Protein AF-A0A7Y0BR05-F1 (afdb_monomer)

Sequence (65 aa):
MDHDRYGLDGMPISCRGADCDPVTGIAFPKTPTSENGGIPHLRVILALMMIAFVGFFAWQTHMLG

Structure (mmCIF, N/CA/C/O backbone):
data_AF-A0A7Y0BR05-F1
#
_entry.id   AF-A0A7Y0BR05-F1
#
loop_
_atom_site.group_PDB
_atom_site.id
_atom_site.type_symbol
_atom_site.label_atom_id
_atom_site.label_alt_id
_atom_site.label_comp_id
_atom_site.label_asym_id
_atom_site.label_entity_id
_atom_site.label_seq_id
_atom_site.pdbx_PDB_ins_code
_atom_site.Cartn_x
_atom_site.Cartn_y
_atom_site.Cartn_z
_atom_site.occupancy
_atom_site.B_iso_or_equiv
_atom_site.auth_seq_id
_atom_site.au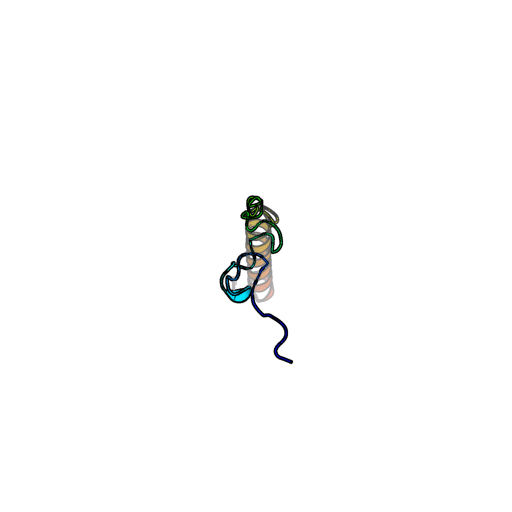th_comp_id
_atom_site.auth_asym_id
_atom_site.auth_atom_id
_atom_site.pdb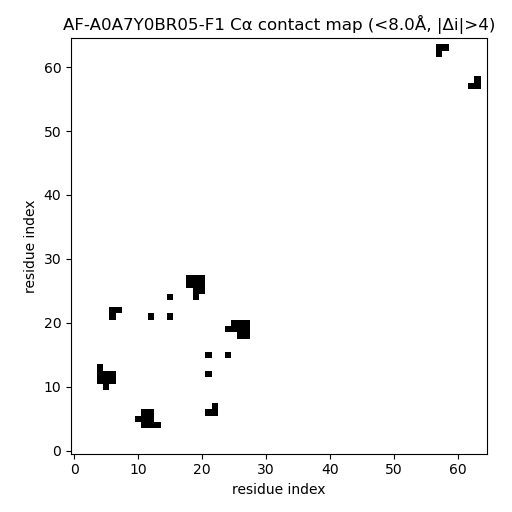x_PDB_model_num
ATOM 1 N N . MET A 1 1 ? -2.702 -9.987 -47.946 1.00 46.03 1 MET A N 1
ATOM 2 C CA . MET A 1 1 ? -1.341 -9.523 -47.632 1.00 46.03 1 MET A CA 1
ATOM 3 C C . MET A 1 1 ? -1.180 -9.689 -46.142 1.00 46.03 1 MET A C 1
ATOM 5 O O . MET A 1 1 ? -1.759 -8.909 -45.396 1.00 46.03 1 MET A O 1
ATOM 9 N N . ASP A 1 2 ? -0.542 -10.776 -45.719 1.00 55.75 2 ASP A N 1
ATOM 10 C CA . ASP A 1 2 ? -0.178 -10.950 -44.318 1.00 55.75 2 ASP A CA 1
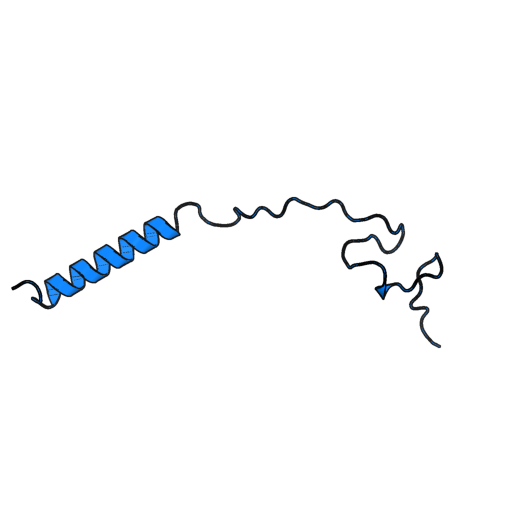ATOM 11 C C . ASP A 1 2 ? 0.812 -9.843 -43.975 1.00 55.75 2 ASP A C 1
ATOM 13 O O . ASP A 1 2 ? 1.890 -9.765 -44.553 1.00 55.75 2 ASP A O 1
ATOM 17 N N . HIS A 1 3 ? 0.389 -8.910 -43.124 1.00 61.69 3 HIS A N 1
ATOM 18 C CA . HIS A 1 3 ? 1.278 -7.883 -42.604 1.00 61.69 3 HIS A CA 1
ATOM 19 C C . HIS A 1 3 ? 2.390 -8.599 -41.852 1.00 61.69 3 HIS A C 1
ATOM 21 O O . HIS A 1 3 ? 2.081 -9.327 -40.907 1.00 61.69 3 HIS A O 1
ATOM 27 N N . ASP A 1 4 ? 3.634 -8.433 -42.301 1.00 60.62 4 ASP A N 1
ATOM 28 C CA . ASP A 1 4 ? 4.804 -9.082 -41.725 1.00 60.62 4 ASP A CA 1
ATOM 29 C C . ASP A 1 4 ? 4.779 -8.920 -40.204 1.00 60.62 4 ASP A C 1
ATOM 31 O O . ASP A 1 4 ? 5.056 -7.860 -39.647 1.00 60.62 4 ASP A O 1
ATOM 35 N N . ARG A 1 5 ? 4.399 -9.997 -39.510 1.00 63.94 5 ARG A N 1
ATOM 36 C CA . ARG A 1 5 ? 4.395 -10.072 -38.041 1.00 63.94 5 ARG A CA 1
ATOM 37 C C . ARG A 1 5 ? 5.804 -10.299 -37.507 1.00 63.94 5 ARG A C 1
ATOM 39 O O . ARG A 1 5 ? 5.967 -10.771 -36.383 1.00 63.94 5 ARG A O 1
ATOM 46 N N . TYR A 1 6 ? 6.802 -10.020 -38.332 1.00 65.06 6 TYR A N 1
ATOM 47 C CA . TYR A 1 6 ? 8.201 -10.300 -38.109 1.00 65.06 6 TYR A CA 1
ATOM 48 C C . TYR A 1 6 ? 8.951 -8.972 -38.049 1.00 65.06 6 TYR A C 1
ATOM 50 O O . TYR A 1 6 ? 8.675 -8.055 -38.821 1.00 65.06 6 TYR A O 1
ATOM 58 N N . GLY A 1 7 ? 9.858 -8.853 -37.084 1.00 65.50 7 GLY A N 1
ATOM 59 C CA . GLY A 1 7 ? 10.748 -7.708 -36.965 1.00 65.50 7 GLY A CA 1
ATOM 60 C C . GLY A 1 7 ? 11.758 -7.663 -38.111 1.00 65.50 7 GLY A C 1
ATOM 61 O O . GLY A 1 7 ? 11.830 -8.564 -38.946 1.00 65.50 7 GLY A O 1
ATOM 62 N N . LEU A 1 8 ? 12.586 -6.617 -38.129 1.00 71.06 8 LEU A N 1
ATOM 63 C CA . LEU A 1 8 ? 13.643 -6.435 -39.133 1.00 71.06 8 LEU A CA 1
ATOM 64 C C . LEU A 1 8 ? 14.670 -7.588 -39.152 1.00 71.06 8 LEU A C 1
ATOM 66 O O . LEU A 1 8 ? 15.349 -7.809 -40.149 1.00 71.06 8 LEU A O 1
ATOM 70 N N . ASP A 1 9 ? 14.764 -8.335 -38.056 1.00 69.62 9 ASP A N 1
ATOM 71 C CA . ASP A 1 9 ? 15.584 -9.532 -37.878 1.00 69.62 9 ASP A CA 1
ATOM 72 C C . ASP A 1 9 ? 14.883 -10.840 -38.291 1.00 69.62 9 ASP A C 1
ATOM 74 O O . ASP A 1 9 ? 15.441 -11.921 -38.114 1.00 69.62 9 ASP A O 1
ATOM 78 N N . GLY A 1 10 ? 13.662 -10.770 -38.830 1.00 71.88 10 GLY A N 1
ATOM 79 C CA . GLY A 1 10 ? 12.886 -11.935 -39.261 1.00 71.88 10 GLY A CA 1
ATOM 80 C C . GLY A 1 10 ? 12.278 -12.751 -38.114 1.00 71.88 10 GLY A C 1
ATOM 81 O O . GLY A 1 10 ? 11.655 -13.782 -38.360 1.00 71.88 10 GLY A O 1
ATOM 82 N N . MET A 1 11 ? 12.424 -12.301 -36.864 1.00 69.62 11 MET A N 1
ATOM 83 C CA . MET A 1 11 ? 11.842 -12.951 -35.686 1.00 69.62 11 MET A CA 1
ATOM 84 C C . MET A 1 11 ? 10.405 -12.469 -35.452 1.00 69.62 11 MET A C 1
ATOM 86 O O . MET A 1 11 ? 10.112 -11.303 -35.717 1.00 69.62 11 MET A O 1
ATOM 90 N N . PRO A 1 12 ? 9.484 -13.308 -34.938 1.00 67.06 12 PRO A N 1
ATOM 91 C CA . PRO A 1 12 ? 8.111 -12.877 -34.689 1.00 67.06 12 PRO A CA 1
ATOM 92 C C . PRO A 1 12 ? 8.090 -11.729 -33.674 1.00 67.06 12 PRO A C 1
ATOM 94 O O . PRO A 1 12 ? 8.663 -11.854 -32.590 1.00 67.06 12 PRO A O 1
ATOM 97 N N . ILE A 1 13 ? 7.379 -10.639 -33.978 1.00 64.44 13 ILE A N 1
ATOM 98 C CA . ILE A 1 13 ? 7.215 -9.488 -33.074 1.00 64.44 13 ILE A CA 1
ATOM 99 C C . ILE A 1 13 ? 6.624 -9.944 -31.731 1.00 64.44 13 ILE A C 1
ATOM 101 O O . ILE A 1 13 ? 7.003 -9.418 -30.692 1.00 64.44 13 ILE A O 1
ATOM 105 N N . SER A 1 14 ? 5.771 -10.978 -31.718 1.00 60.41 14 SER A N 1
ATOM 106 C CA . SER A 1 14 ? 5.183 -11.502 -30.476 1.00 60.41 14 SER A CA 1
ATOM 107 C C . SER A 1 14 ? 6.162 -12.278 -29.585 1.00 60.41 14 SER A C 1
ATOM 109 O O . SER A 1 14 ? 5.809 -12.599 -28.453 1.00 60.41 14 SER A O 1
ATOM 111 N N . CYS A 1 15 ? 7.346 -12.650 -30.086 1.00 57.69 15 CYS A N 1
ATOM 112 C CA . CYS A 1 15 ? 8.352 -13.381 -29.311 1.00 57.69 15 CYS A CA 1
ATOM 113 C C . CYS A 1 15 ? 9.268 -12.449 -28.510 1.00 57.69 15 CYS A C 1
ATOM 115 O O . CYS A 1 15 ? 9.895 -12.899 -27.550 1.00 57.69 15 CYS A O 1
ATOM 117 N N . ARG A 1 16 ? 9.336 -11.159 -28.863 1.00 61.03 16 ARG A N 1
ATOM 118 C CA . ARG A 1 16 ? 9.906 -10.135 -27.984 1.00 61.03 16 ARG A CA 1
ATOM 119 C C . ARG A 1 16 ? 8.831 -9.766 -26.966 1.00 61.03 16 ARG A C 1
ATOM 121 O O . ARG A 1 16 ? 7.742 -9.344 -27.340 1.00 61.03 16 ARG A O 1
ATOM 128 N N . GLY A 1 17 ? 9.108 -9.991 -25.682 1.00 63.84 17 GLY A N 1
ATOM 129 C CA . GLY A 1 17 ? 8.206 -9.577 -24.606 1.00 63.84 17 GLY A CA 1
ATOM 130 C C . GLY A 1 17 ? 7.882 -8.081 -24.699 1.00 63.84 17 GLY A C 1
ATOM 131 O O . GLY A 1 17 ? 8.642 -7.320 -25.296 1.00 63.84 17 GLY A O 1
ATOM 132 N N . ALA A 1 18 ? 6.775 -7.655 -24.082 1.00 66.81 18 ALA A N 1
ATOM 133 C CA . ALA A 1 18 ? 6.342 -6.249 -24.056 1.00 66.81 18 ALA A CA 1
ATOM 134 C C . ALA A 1 18 ? 7.413 -5.277 -23.510 1.00 66.81 18 ALA A C 1
ATOM 136 O O . ALA A 1 18 ? 7.326 -4.072 -23.725 1.00 66.81 18 ALA A O 1
ATOM 137 N N . ASP A 1 19 ? 8.435 -5.819 -22.845 1.00 69.12 19 ASP A N 1
ATOM 138 C CA . ASP A 1 19 ? 9.533 -5.092 -22.224 1.00 69.12 19 ASP A CA 1
ATOM 139 C C . ASP A 1 19 ? 10.757 -4.906 -23.142 1.00 69.12 19 ASP A C 1
ATOM 141 O O . ASP A 1 19 ? 11.833 -4.581 -22.643 1.00 69.12 19 ASP A O 1
ATOM 145 N N . CYS A 1 20 ? 10.644 -5.110 -24.458 1.00 73.75 20 CYS A N 1
ATOM 146 C CA . CYS A 1 20 ? 11.746 -4.888 -25.402 1.00 73.75 20 CYS A CA 1
ATOM 147 C C . CYS A 1 20 ? 11.403 -3.831 -26.456 1.00 73.75 20 CYS A C 1
ATOM 149 O O . CYS A 1 20 ? 10.286 -3.797 -26.972 1.00 73.75 20 CYS A O 1
ATOM 151 N N . ASP A 1 21 ? 12.393 -3.019 -26.834 1.00 74.12 21 ASP A N 1
ATOM 152 C CA . ASP A 1 21 ? 12.265 -2.100 -27.964 1.00 74.12 21 ASP A CA 1
ATOM 153 C C . ASP A 1 21 ? 12.030 -2.897 -29.262 1.00 74.12 21 ASP A C 1
ATOM 155 O O . ASP A 1 21 ? 12.862 -3.739 -29.613 1.00 74.12 21 ASP A O 1
ATOM 159 N N . PRO A 1 22 ? 10.929 -2.662 -30.000 1.00 68.81 22 PRO A N 1
ATOM 160 C CA . PRO A 1 22 ? 10.638 -3.395 -31.229 1.00 68.81 22 PRO A CA 1
ATOM 161 C C . PRO A 1 22 ? 11.648 -3.132 -32.353 1.00 68.81 22 PRO A C 1
ATOM 163 O O . PRO A 1 22 ? 11.749 -3.955 -33.263 1.00 68.81 22 PRO A O 1
ATOM 166 N N . VAL A 1 23 ? 12.385 -2.015 -32.310 1.00 67.44 23 VAL A N 1
ATOM 167 C CA . VAL A 1 23 ? 13.353 -1.653 -33.357 1.00 67.44 23 VAL A CA 1
ATOM 168 C C . VAL A 1 23 ? 14.718 -2.291 -33.100 1.00 67.44 23 VAL A C 1
ATOM 170 O O . VAL A 1 23 ? 15.283 -2.904 -34.002 1.00 67.44 23 VAL A O 1
ATOM 173 N N . THR A 1 24 ? 15.258 -2.170 -31.884 1.00 71.50 24 THR A N 1
ATOM 174 C CA . THR A 1 24 ? 16.608 -2.671 -31.552 1.00 71.50 24 THR A CA 1
ATOM 175 C C . THR A 1 24 ? 16.616 -4.013 -30.827 1.00 71.50 24 THR A C 1
ATOM 177 O O . THR A 1 24 ? 17.648 -4.678 -30.752 1.00 71.50 24 THR A O 1
ATOM 180 N N . GLY A 1 25 ? 15.484 -4.424 -30.263 1.00 72.06 25 GLY A N 1
ATOM 181 C CA . GLY A 1 25 ? 15.368 -5.644 -29.481 1.00 72.06 25 GLY A CA 1
ATOM 182 C C . GLY A 1 25 ? 16.031 -5.616 -28.113 1.00 72.06 25 GLY A C 1
ATOM 183 O O . GLY A 1 25 ? 16.055 -6.656 -27.453 1.00 72.06 25 GLY A O 1
ATOM 184 N N . ILE A 1 26 ? 16.560 -4.467 -27.687 1.00 79.31 26 ILE A N 1
ATOM 185 C CA . ILE A 1 26 ? 17.114 -4.302 -26.347 1.00 79.31 26 ILE A CA 1
ATOM 186 C C . ILE A 1 26 ? 15.979 -4.294 -25.322 1.00 79.31 26 ILE A C 1
ATOM 188 O O . ILE A 1 26 ? 14.910 -3.731 -25.564 1.00 79.31 26 ILE A O 1
ATOM 192 N N . ALA A 1 27 ? 16.214 -4.916 -24.168 1.00 77.38 27 ALA A N 1
ATOM 193 C CA . ALA A 1 27 ? 15.284 -4.824 -23.052 1.00 77.38 27 ALA A CA 1
ATOM 194 C C . ALA A 1 27 ? 15.200 -3.366 -22.579 1.00 77.38 27 ALA A C 1
ATOM 196 O O . ALA A 1 27 ? 16.230 -2.706 -22.403 1.00 77.38 27 ALA A O 1
ATOM 197 N N . PHE A 1 28 ? 13.985 -2.871 -22.350 1.00 79.81 28 PHE A N 1
ATOM 198 C CA . PHE A 1 28 ? 13.785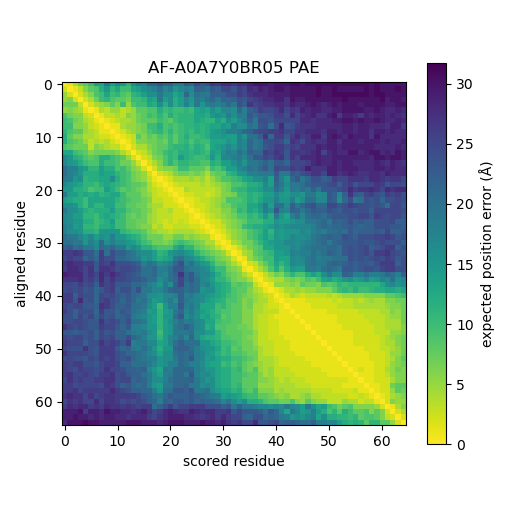 -1.575 -21.730 1.00 79.81 28 PHE A CA 1
ATOM 199 C C . PHE A 1 28 ? 14.433 -1.570 -20.340 1.00 79.81 28 PHE A C 1
ATOM 201 O O . PHE A 1 28 ? 14.402 -2.583 -19.627 1.00 79.81 28 PHE A O 1
ATOM 208 N N . PRO A 1 29 ? 15.036 -0.442 -19.931 1.00 77.50 29 PRO A N 1
ATOM 209 C CA . PRO A 1 29 ? 15.558 -0.311 -18.584 1.00 77.50 29 PRO A CA 1
ATOM 210 C C . PRO A 1 29 ? 14.414 -0.539 -17.596 1.00 77.50 29 PRO A C 1
ATOM 212 O O . PRO A 1 29 ? 13.420 0.188 -17.594 1.00 77.50 29 PRO A O 1
ATOM 215 N N . LYS A 1 30 ? 14.555 -1.567 -16.756 1.00 75.62 30 LYS A N 1
ATOM 216 C CA . LYS A 1 30 ? 13.595 -1.843 -15.689 1.00 75.62 30 LYS A CA 1
ATOM 217 C C . LYS A 1 30 ? 13.649 -0.681 -14.709 1.00 75.62 30 LYS A C 1
ATOM 219 O O . LYS A 1 30 ? 14.651 -0.497 -14.018 1.00 75.62 30 LYS A O 1
ATOM 224 N N . THR A 1 31 ? 12.584 0.108 -14.646 1.00 72.06 31 THR A N 1
ATOM 225 C CA . THR A 1 31 ? 12.391 0.994 -13.505 1.00 72.06 31 THR A CA 1
ATOM 226 C C . THR A 1 31 ? 12.142 0.101 -12.290 1.00 72.06 31 THR A C 1
ATOM 228 O O . THR A 1 31 ? 11.391 -0.873 -12.399 1.00 72.06 31 THR A O 1
ATOM 231 N N . PRO A 1 32 ? 12.791 0.349 -11.139 1.00 69.31 32 PRO A N 1
ATOM 232 C CA . PRO A 1 32 ? 12.419 -0.365 -9.934 1.00 69.31 32 PRO A CA 1
ATOM 233 C C . PRO A 1 32 ? 10.949 -0.044 -9.673 1.00 69.31 32 PRO A C 1
ATOM 235 O O . PRO A 1 32 ? 10.586 1.116 -9.464 1.00 69.31 32 PRO A O 1
ATOM 238 N N . THR A 1 33 ? 10.090 -1.060 -9.731 1.00 65.81 33 THR A N 1
ATOM 239 C CA . THR A 1 33 ? 8.732 -0.961 -9.212 1.00 65.81 33 THR A CA 1
ATOM 240 C C . THR A 1 33 ? 8.861 -0.538 -7.760 1.00 65.81 33 THR A C 1
ATOM 242 O O . THR A 1 33 ? 9.318 -1.307 -6.917 1.00 65.81 33 THR A O 1
ATOM 245 N N . SER A 1 34 ? 8.531 0.721 -7.476 1.00 63.41 34 SER A N 1
ATOM 246 C CA . SER A 1 34 ? 8.428 1.204 -6.109 1.00 63.41 34 SER A CA 1
ATOM 247 C C . SER A 1 34 ? 7.252 0.473 -5.472 1.00 63.41 34 SER A C 1
ATOM 249 O O . SER A 1 34 ? 6.102 0.890 -5.598 1.00 63.41 34 SER A O 1
ATOM 251 N N . GLU A 1 35 ? 7.532 -0.640 -4.795 1.00 62.16 35 GLU A N 1
ATOM 252 C CA . GLU A 1 35 ? 6.542 -1.366 -3.990 1.00 62.16 3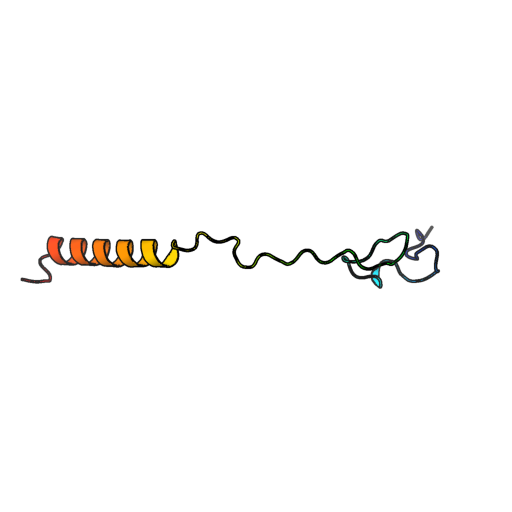5 GLU A CA 1
ATOM 253 C C . GLU A 1 35 ? 5.979 -0.488 -2.850 1.00 62.16 35 GLU A C 1
ATOM 255 O O . GLU A 1 35 ? 4.959 -0.810 -2.245 1.00 62.16 35 GLU A O 1
ATOM 260 N N . ASN A 1 36 ? 6.587 0.681 -2.615 1.00 59.88 36 ASN A N 1
ATOM 261 C CA . ASN A 1 36 ? 6.212 1.668 -1.608 1.00 59.88 36 ASN A CA 1
ATOM 262 C C . ASN A 1 36 ? 5.314 2.803 -2.133 1.00 59.88 36 ASN A C 1
ATOM 264 O O . ASN A 1 36 ? 5.273 3.878 -1.540 1.00 59.88 36 ASN A O 1
ATOM 268 N N . GLY A 1 37 ? 4.537 2.586 -3.199 1.00 63.72 37 GLY A N 1
ATOM 269 C CA . GLY A 1 37 ? 3.499 3.534 -3.646 1.00 63.72 37 GLY A CA 1
ATOM 270 C C . GLY A 1 37 ? 2.309 3.706 -2.680 1.00 63.72 37 GLY A C 1
ATOM 271 O O . GLY A 1 37 ? 1.312 4.326 -3.041 1.00 63.72 37 GLY A O 1
ATOM 272 N N . GLY A 1 38 ? 2.371 3.131 -1.475 1.00 68.81 38 GLY A N 1
ATOM 273 C CA . GLY A 1 38 ? 1.340 3.236 -0.444 1.00 68.81 38 GLY A CA 1
ATOM 274 C C . GLY A 1 38 ? 1.668 4.285 0.618 1.00 68.81 38 GLY A C 1
ATOM 275 O O . GLY A 1 38 ? 2.827 4.556 0.915 1.00 68.81 38 GLY A O 1
ATOM 276 N N . ILE A 1 39 ? 0.637 4.851 1.249 1.00 79.00 39 ILE A N 1
ATOM 277 C CA . ILE A 1 39 ? 0.805 5.740 2.406 1.00 79.00 39 ILE A CA 1
ATOM 278 C C . ILE A 1 39 ? 1.326 4.890 3.585 1.00 79.00 39 ILE A C 1
ATOM 280 O O . ILE A 1 39 ? 0.581 4.024 4.062 1.00 79.00 39 ILE A O 1
ATOM 284 N N . PRO A 1 40 ? 2.555 5.126 4.093 1.00 74.56 40 PRO A N 1
ATOM 285 C CA . PRO A 1 40 ? 3.272 4.210 4.996 1.00 74.56 40 PRO A CA 1
ATOM 286 C C . PRO A 1 40 ? 2.594 3.975 6.357 1.00 74.56 40 PRO A C 1
ATOM 288 O O . PRO A 1 40 ? 2.996 3.093 7.113 1.00 74.56 40 PRO A O 1
ATOM 291 N N . HIS A 1 41 ? 1.523 4.708 6.665 1.00 83.75 41 HIS A N 1
ATOM 292 C CA . HIS A 1 41 ? 0.793 4.613 7.930 1.00 83.75 41 HIS A CA 1
ATOM 293 C C . HIS A 1 41 ? -0.707 4.360 7.770 1.00 83.75 41 HIS A C 1
ATOM 295 O O . HIS A 1 41 ? -1.409 4.262 8.774 1.00 83.75 41 HIS A O 1
ATOM 301 N N . LEU A 1 42 ? -1.215 4.197 6.542 1.00 88.38 42 LEU A N 1
ATOM 302 C CA . LEU A 1 42 ? -2.652 4.012 6.300 1.00 88.38 42 LEU A CA 1
ATOM 303 C C . LEU A 1 42 ? -3.213 2.818 7.081 1.00 88.38 42 LEU A C 1
ATOM 305 O O . LEU A 1 42 ? -4.272 2.919 7.689 1.00 88.38 42 LEU A O 1
ATOM 309 N N . ARG A 1 43 ? -2.469 1.705 7.119 1.00 85.62 43 ARG A N 1
ATOM 310 C CA . ARG A 1 43 ? -2.867 0.496 7.855 1.00 85.62 43 ARG A CA 1
ATOM 311 C C . ARG A 1 43 ? -3.001 0.752 9.359 1.00 85.62 43 ARG A C 1
ATOM 313 O O . ARG A 1 43 ? -3.952 0.280 9.970 1.00 85.62 43 ARG A O 1
ATOM 320 N N . VAL A 1 44 ? -2.078 1.521 9.937 1.00 91.62 44 VAL A N 1
ATOM 321 C CA . VAL A 1 44 ? -2.085 1.865 11.369 1.00 91.62 44 VAL A CA 1
ATOM 322 C C . VAL A 1 44 ? -3.242 2.812 11.685 1.00 91.62 44 VAL A C 1
ATOM 324 O O . VAL A 1 44 ? -3.987 2.573 12.630 1.00 91.62 44 VAL A O 1
ATOM 327 N N . ILE A 1 45 ? -3.439 3.845 10.860 1.00 93.81 45 ILE A N 1
ATOM 328 C CA . ILE A 1 45 ? -4.538 4.809 11.013 1.00 93.81 45 ILE A CA 1
ATOM 329 C C . ILE A 1 45 ? -5.892 4.096 10.923 1.00 93.81 45 ILE A C 1
ATOM 331 O O . ILE A 1 45 ? -6.764 4.315 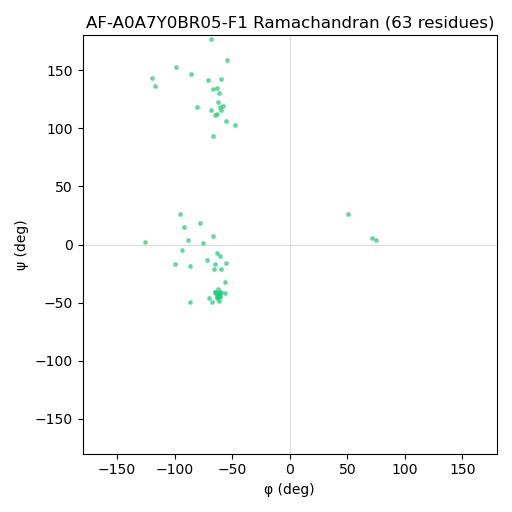11.762 1.00 93.81 45 ILE A O 1
ATOM 335 N N . LEU A 1 46 ? -6.058 3.204 9.944 1.00 95.50 46 LEU A N 1
ATOM 336 C CA . LEU A 1 46 ? -7.295 2.453 9.751 1.00 95.50 46 LEU A CA 1
ATOM 337 C C . LEU A 1 46 ? -7.575 1.507 10.926 1.00 95.50 46 LEU A C 1
ATOM 339 O O . LEU A 1 46 ? -8.707 1.454 11.402 1.00 95.50 46 LEU A O 1
ATOM 343 N N . ALA A 1 47 ? -6.551 0.829 11.452 1.00 95.94 47 ALA A N 1
ATOM 344 C CA . ALA A 1 47 ? -6.692 -0.018 12.636 1.00 95.94 47 ALA A CA 1
ATOM 345 C C . ALA A 1 47 ? -7.132 0.784 13.874 1.00 95.94 47 ALA A C 1
ATOM 347 O O . ALA A 1 47 ? -8.055 0.371 14.576 1.00 95.94 47 ALA A O 1
ATOM 348 N N . LEU A 1 48 ? -6.530 1.955 14.114 1.00 96.94 48 LEU A N 1
ATOM 349 C CA . LEU A 1 48 ? -6.925 2.839 15.216 1.00 96.94 48 LEU A CA 1
ATOM 350 C C . LEU A 1 48 ? -8.373 3.323 15.074 1.00 96.94 48 LEU A C 1
ATOM 352 O O . LEU A 1 48 ? -9.121 3.318 16.051 1.00 96.94 48 LEU A O 1
ATOM 356 N N . MET A 1 49 ? -8.787 3.691 13.859 1.00 97.06 49 MET A N 1
ATOM 357 C CA . MET A 1 49 ? -10.162 4.114 13.587 1.00 97.06 49 MET A CA 1
ATOM 358 C C . MET A 1 49 ? -11.171 2.987 13.803 1.00 97.06 49 MET A C 1
ATOM 360 O O . MET A 1 49 ? -12.219 3.227 14.399 1.00 97.06 49 MET A O 1
ATOM 364 N N . MET A 1 50 ? -10.852 1.755 13.396 1.00 97.06 50 MET A N 1
ATOM 365 C CA . MET A 1 50 ? -11.718 0.601 13.654 1.00 97.06 50 MET A CA 1
ATOM 366 C C . MET A 1 50 ? -11.883 0.335 15.155 1.00 97.06 50 MET A C 1
ATOM 368 O O . MET A 1 50 ? -13.004 0.123 15.611 1.00 97.06 50 MET A O 1
ATOM 372 N N . ILE A 1 51 ? -10.799 0.392 15.935 1.00 96.56 51 ILE A N 1
ATOM 373 C CA . ILE A 1 51 ? -10.857 0.190 17.393 1.00 96.56 51 ILE A CA 1
ATOM 374 C C . ILE A 1 51 ? -11.704 1.280 18.056 1.00 96.56 51 ILE A C 1
ATOM 376 O O . ILE A 1 51 ? -12.576 0.967 18.865 1.00 96.56 51 ILE A O 1
ATOM 380 N N . ALA A 1 52 ? -11.488 2.548 17.692 1.00 96.38 52 ALA A N 1
ATOM 381 C CA . ALA A 1 52 ? -12.265 3.665 18.221 1.00 96.38 52 ALA A CA 1
ATOM 382 C C . ALA A 1 52 ? -13.759 3.529 17.889 1.00 96.38 52 ALA A C 1
ATOM 384 O O . ALA A 1 52 ? -14.605 3.733 18.758 1.00 96.38 52 ALA A O 1
ATOM 385 N N . PHE A 1 53 ? -14.082 3.130 16.655 1.00 95.38 53 PHE A N 1
ATOM 386 C CA . PHE A 1 53 ? -15.456 2.894 16.221 1.00 95.38 53 PHE A CA 1
ATOM 387 C C . PHE A 1 53 ? -16.133 1.781 17.029 1.00 95.38 53 PHE A C 1
ATOM 389 O O . PHE A 1 53 ? -17.230 1.985 17.544 1.00 95.38 53 PHE A O 1
ATOM 396 N N . VAL A 1 54 ? -15.470 0.631 17.193 1.00 94.75 54 VAL A N 1
ATOM 397 C CA . VAL A 1 54 ? -16.003 -0.495 17.977 1.00 94.75 54 VAL A CA 1
ATOM 398 C C . VAL A 1 54 ? -16.161 -0.117 19.450 1.00 94.75 54 VAL A C 1
ATOM 400 O O . VAL A 1 54 ? -17.194 -0.418 20.041 1.00 94.75 54 VAL A O 1
ATOM 403 N N . GLY A 1 55 ? -15.184 0.582 20.036 1.00 93.19 55 GLY A N 1
ATOM 404 C CA . GLY A 1 55 ? -15.259 1.057 21.419 1.00 93.19 55 GLY 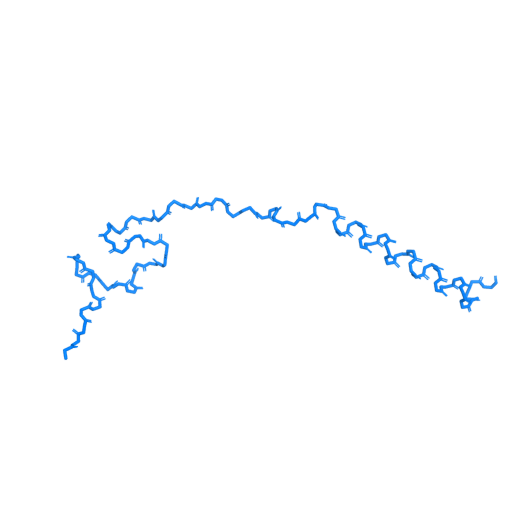A CA 1
ATOM 405 C C . GLY A 1 55 ? -16.420 2.027 21.645 1.00 93.19 55 GLY A C 1
ATOM 406 O O . GLY A 1 55 ? -17.175 1.872 22.602 1.00 93.19 55 GLY A O 1
ATOM 407 N N . PHE A 1 56 ? -16.614 2.979 20.727 1.00 92.75 56 PHE A N 1
ATOM 408 C CA . PHE A 1 56 ? -17.745 3.906 20.767 1.00 92.75 56 PHE A CA 1
ATOM 409 C C . PHE A 1 56 ? -19.088 3.174 20.653 1.00 92.75 56 PHE A C 1
ATOM 411 O O . PHE A 1 56 ? -19.999 3.438 21.434 1.00 92.75 56 PHE A O 1
ATOM 418 N N . PHE A 1 57 ? -19.200 2.213 19.732 1.00 91.19 57 PHE A N 1
ATOM 419 C CA . PHE A 1 57 ? -20.408 1.402 19.572 1.00 91.19 57 PHE A CA 1
ATOM 420 C C . PHE A 1 57 ? -20.714 0.552 20.810 1.00 91.19 57 PHE A C 1
ATOM 422 O O . PHE A 1 57 ? -21.858 0.513 21.262 1.00 91.19 57 PHE A O 1
ATOM 429 N N . ALA A 1 58 ? -19.706 -0.110 21.384 1.00 90.44 58 ALA A N 1
ATOM 430 C CA . ALA A 1 58 ? -19.857 -0.921 22.592 1.00 90.44 58 ALA A CA 1
ATOM 431 C C . ALA A 1 58 ? -20.300 -0.075 23.797 1.00 90.44 58 ALA A C 1
ATOM 433 O O . ALA A 1 58 ? -21.147 -0.505 24.581 1.00 90.44 58 ALA A O 1
ATOM 434 N N . TRP A 1 59 ? -19.774 1.149 23.908 1.00 87.94 59 TRP A N 1
ATOM 435 C CA . TRP A 1 59 ? -20.196 2.108 24.924 1.00 87.94 59 TRP A CA 1
ATOM 436 C C . TRP A 1 59 ? -21.634 2.590 24.702 1.00 87.94 59 TRP A C 1
ATOM 438 O O . TRP A 1 59 ? -22.454 2.514 25.614 1.00 87.94 59 TRP A O 1
ATOM 448 N N . GLN A 1 60 ? -21.978 3.020 23.482 1.00 87.38 60 GLN A N 1
ATOM 449 C CA . GLN A 1 60 ? -23.320 3.515 23.156 1.00 87.38 60 GLN A CA 1
ATOM 450 C C . GLN A 1 60 ? -24.398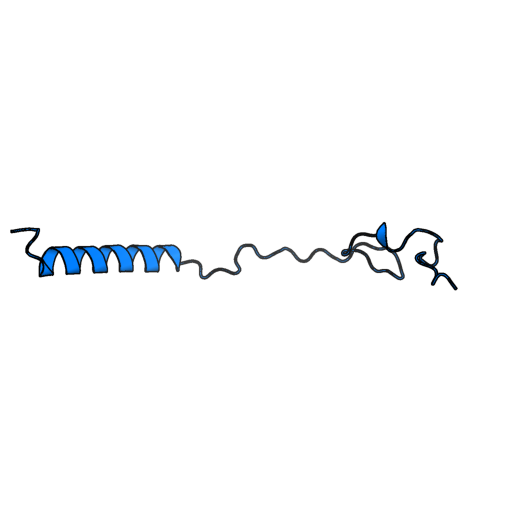 2.454 23.407 1.00 87.38 60 GLN A C 1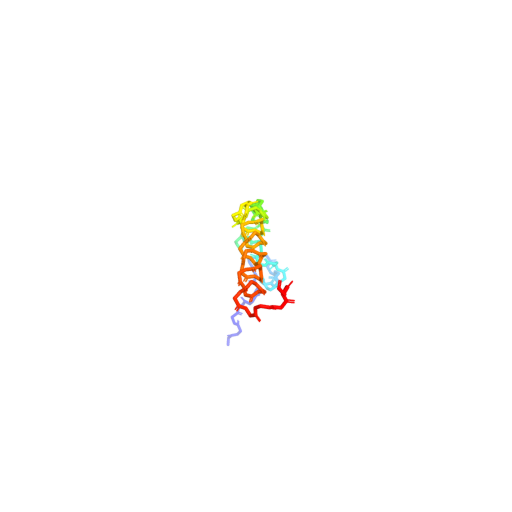
ATOM 452 O O . GLN A 1 60 ? -25.468 2.752 23.937 1.00 87.38 60 GLN A O 1
ATOM 457 N N . THR A 1 61 ? -24.110 1.205 23.044 1.00 87.38 61 THR A N 1
ATOM 458 C CA . THR A 1 61 ? -25.043 0.082 23.193 1.00 87.38 61 THR A CA 1
ATOM 459 C C . THR A 1 61 ? -25.179 -0.418 24.633 1.00 87.38 61 THR A C 1
ATOM 461 O O . THR A 1 61 ? -25.933 -1.361 24.854 1.00 87.38 61 THR A O 1
ATOM 464 N N . HIS A 1 62 ? -24.486 0.194 25.609 1.00 74.12 62 HIS A N 1
ATOM 465 C CA . HIS A 1 62 ? -24.425 -0.279 26.999 1.00 74.12 62 HIS A CA 1
ATOM 466 C C . HIS A 1 62 ? -24.050 -1.769 27.100 1.00 74.12 62 HIS A C 1
ATOM 468 O O . HIS A 1 62 ? -24.363 -2.433 28.085 1.00 74.12 62 HIS A O 1
ATOM 474 N N . MET A 1 63 ? -23.332 -2.313 26.106 1.00 63.50 63 MET A N 1
ATOM 475 C CA . MET A 1 63 ? -22.870 -3.705 26.154 1.00 63.50 63 MET A CA 1
ATOM 476 C C . MET A 1 63 ? -21.864 -3.950 27.280 1.00 63.50 63 MET A C 1
ATOM 478 O O . MET A 1 63 ? -21.618 -5.096 27.644 1.00 63.50 63 MET A O 1
ATOM 482 N N . LEU A 1 64 ? -21.289 -2.879 27.826 1.00 61.88 64 LEU A N 1
ATOM 483 C CA . LEU A 1 64 ? -20.327 -2.931 28.920 1.00 61.88 64 LEU A CA 1
ATOM 484 C C . LEU A 1 64 ? -20.951 -2.779 30.319 1.00 61.88 64 LEU A C 1
ATOM 486 O O . LEU A 1 64 ? -20.222 -3.000 31.281 1.00 61.88 64 LEU A O 1
ATOM 490 N N . GLY A 1 65 ? -22.265 -2.526 30.428 1.00 55.22 65 GLY A N 1
ATOM 491 C CA . GLY A 1 65 ? -22.979 -2.437 31.713 1.00 55.22 65 GLY A CA 1
ATOM 492 C C . GLY A 1 65 ? -22.786 -1.115 32.442 1.00 55.22 65 GLY A C 1
ATOM 493 O O . GLY A 1 65 ? -21.639 -0.804 32.823 1.00 55.22 65 GLY A O 1
#

Solvent-accessible surface area (backbone atoms only — not comparable to full-atom values): 4264 Å² total; per-residue (Å²): 131,85,73,77,62,41,36,99,84,70,45,52,53,84,75,53,57,95,58,35,41,81,86,82,63,48,68,54,83,80,70,79,78,67,86,70,83,58,70,95,50,54,70,60,54,51,52,53,51,51,51,52,51,52,52,51,51,40,57,74,68,50,75,75,114

Organism: NCBI:txid2728851

Radius of gyration: 27.59 Å; Cα contacts (8 Å, |Δi|>4): 26; chains: 1; bounding box: 42×19×79 Å

Secondary structure (DSSP, 8-state):
-----B-TTSSBGGGS-TTB-TTT-PBPP-----TT-S-TTHHHHHHHHHHHHHHHHHHHTTTT-

Mean predicted aligned error: 15.13 Å

Foldseek 3Di:
DPDQCAAPVRHGLVVLPPQADSHPRHGHPDDPPPPVPDDPCPVVVVVVVVVVVVVVVCVVVVVVD

pLDDT: mean 75.4, std 13.27, range [46.03, 97.06]